Protein AF-A0A432E1R5-F1 (afdb_monomer)

Mean predicted aligned error: 6.5 Å

Nearest PDB structures (foldseek):
  7cqz-assembly1_A  TM=6.071E-01  e=6.731E-01  Mus musculus
  6w36-assembly1_A  TM=6.455E-01  e=9.384E-01  Homo sapiens
  6w3i-assembly1_A  TM=6.122E-01  e=2.542E+00  Homo sapiens
  6w3j-assembly1_A  TM=5.820E-01  e=1.597E+00  Homo sap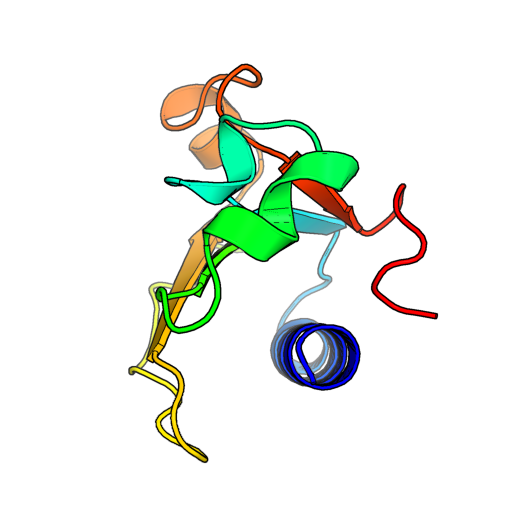iens
  1gc8-assembly1_B  TM=2.048E-01  e=2.717E+00  Thermus thermophilus HB8

Structure (mmCIF, N/CA/C/O backbone):
data_AF-A0A432E1R5-F1
#
_entry.id   AF-A0A432E1R5-F1
#
loop_
_atom_site.group_PDB
_atom_site.id
_atom_site.type_symbol
_atom_site.label_atom_id
_atom_site.label_alt_id
_atom_site.label_comp_id
_atom_site.label_asym_id
_atom_site.label_entity_id
_atom_site.label_seq_id
_atom_site.pdbx_PDB_ins_code
_atom_site.Cartn_x
_atom_site.Cartn_y
_atom_site.Cartn_z
_atom_site.occupancy
_atom_site.B_iso_or_equiv
_atom_site.auth_seq_id
_atom_site.auth_comp_id
_atom_site.auth_asym_id
_atom_site.auth_atom_id
_atom_site.pdbx_PDB_model_num
ATOM 1 N N . MET A 1 1 ? -0.053 -3.599 -14.767 1.00 68.38 1 MET A N 1
ATOM 2 C CA . MET A 1 1 ? 0.007 -4.784 -13.881 1.00 68.38 1 MET A CA 1
ATOM 3 C C . MET A 1 1 ? -0.068 -4.377 -12.412 1.00 68.38 1 MET A C 1
ATOM 5 O O . MET A 1 1 ? -1.034 -4.756 -11.770 1.00 68.38 1 MET A O 1
ATOM 9 N N . LEU A 1 2 ? 0.848 -3.537 -11.908 1.00 75.50 2 LEU A N 1
ATOM 10 C CA . LEU A 1 2 ? 0.782 -3.019 -10.531 1.00 75.50 2 LEU A CA 1
ATOM 11 C C . LEU A 1 2 ? -0.562 -2.355 -10.148 1.00 75.50 2 LEU A C 1
ATOM 13 O O . LEU A 1 2 ? -1.075 -2.718 -9.094 1.00 75.50 2 LEU A O 1
ATOM 17 N N . PRO A 1 3 ? -1.171 -1.472 -10.973 1.00 78.81 3 PRO A N 1
ATOM 18 C 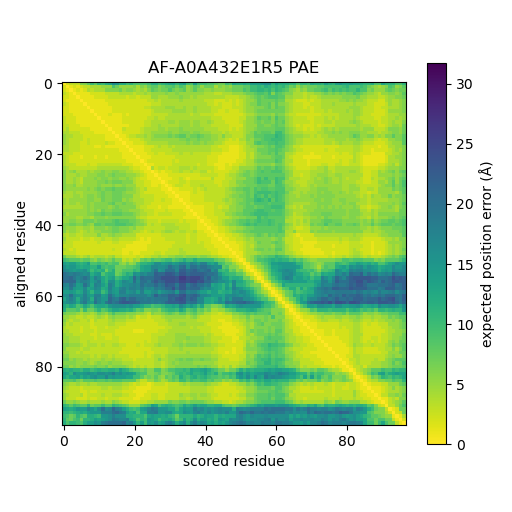CA . PRO A 1 3 ? -2.483 -0.891 -10.664 1.00 78.81 3 PRO A CA 1
ATOM 19 C C . PRO A 1 3 ? -3.530 -1.948 -10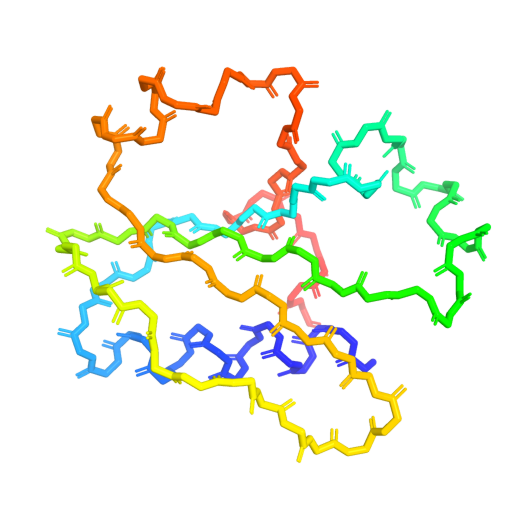.300 1.00 78.81 3 PRO A C 1
ATOM 21 O O . PRO A 1 3 ? -4.137 -1.907 -9.238 1.00 78.81 3 PRO A O 1
ATOM 24 N N . TYR A 1 4 ? -3.646 -2.980 -11.139 1.00 78.75 4 TYR A N 1
ATOM 25 C CA . TYR A 1 4 ? -4.583 -4.083 -10.945 1.00 78.75 4 TYR A CA 1
ATOM 26 C C . TYR A 1 4 ? -4.329 -4.860 -9.644 1.00 78.75 4 TYR A C 1
ATOM 28 O O . TYR A 1 4 ? -5.271 -5.207 -8.930 1.00 78.75 4 TYR A O 1
ATOM 36 N N . ILE A 1 5 ? -3.060 -5.120 -9.322 1.00 79.00 5 ILE A N 1
ATOM 37 C CA . ILE A 1 5 ? -2.656 -5.812 -8.094 1.00 79.00 5 ILE A CA 1
ATOM 38 C C . ILE A 1 5 ? -3.048 -4.993 -6.869 1.00 79.00 5 ILE A C 1
ATOM 40 O O . ILE A 1 5 ? -3.669 -5.528 -5.953 1.00 79.00 5 ILE A O 1
ATOM 44 N N . LEU A 1 6 ? -2.699 -3.705 -6.854 1.00 85.12 6 LEU A N 1
ATOM 45 C CA . LEU A 1 6 ? -2.980 -2.827 -5.724 1.00 85.12 6 LEU A CA 1
ATOM 46 C C . LEU A 1 6 ? -4.487 -2.639 -5.534 1.00 85.12 6 LEU A C 1
ATOM 48 O O . LEU A 1 6 ? -4.955 -2.715 -4.403 1.00 85.12 6 LEU A O 1
ATOM 52 N N . THR A 1 7 ? -5.256 -2.512 -6.617 1.00 85.25 7 THR A N 1
ATOM 53 C CA . THR A 1 7 ? -6.726 -2.479 -6.565 1.00 85.25 7 THR A CA 1
ATOM 54 C C . THR A 1 7 ? -7.304 -3.789 -6.033 1.00 85.25 7 THR A C 1
ATOM 56 O O . THR A 1 7 ? -8.182 -3.776 -5.174 1.00 85.25 7 THR A O 1
ATOM 59 N N . THR A 1 8 ? -6.791 -4.939 -6.479 1.00 83.94 8 THR A N 1
ATOM 60 C CA . THR A 1 8 ? -7.238 -6.253 -5.983 1.00 83.94 8 THR A CA 1
ATOM 61 C C . THR A 1 8 ? -6.923 -6.426 -4.496 1.00 83.94 8 THR A C 1
ATOM 63 O O . THR A 1 8 ? -7.767 -6.907 -3.740 1.00 83.94 8 THR A O 1
ATOM 66 N N . LEU A 1 9 ? -5.722 -6.029 -4.066 1.00 84.12 9 LEU A N 1
ATOM 67 C CA . LEU A 1 9 ? -5.309 -6.036 -2.662 1.00 84.12 9 LEU A CA 1
ATOM 68 C C . LEU A 1 9 ? -6.191 -5.114 -1.825 1.00 84.12 9 LEU A C 1
ATOM 70 O O . LEU A 1 9 ? -6.698 -5.545 -0.793 1.00 84.12 9 LEU A O 1
ATOM 74 N N . LYS A 1 10 ? -6.414 -3.882 -2.294 1.00 87.44 10 LYS A N 1
ATOM 75 C CA . LYS A 1 10 ? -7.292 -2.912 -1.642 1.00 87.44 10 LYS A CA 1
ATOM 76 C C . LYS A 1 10 ? -8.678 -3.503 -1.428 1.00 87.44 10 LYS A C 1
ATOM 78 O O . LYS A 1 10 ? -9.126 -3.529 -0.294 1.00 87.44 10 LYS A O 1
ATOM 83 N N . ASN A 1 11 ? -9.314 -4.021 -2.480 1.00 86.88 11 ASN A N 1
ATOM 84 C CA . ASN A 1 11 ? -10.668 -4.574 -2.395 1.00 86.88 11 ASN A CA 1
ATOM 85 C C . ASN A 1 11 ? -10.749 -5.734 -1.390 1.00 86.88 11 ASN A C 1
ATOM 87 O O . ASN A 1 11 ? -11.643 -5.758 -0.556 1.00 86.88 11 ASN A O 1
ATOM 91 N N . LYS A 1 12 ? -9.773 -6.652 -1.407 1.00 84.44 12 LYS A N 1
ATOM 92 C CA . LYS A 1 12 ? -9.723 -7.774 -0.454 1.00 84.44 12 LYS A CA 1
ATOM 93 C C . LYS A 1 12 ? -9.544 -7.332 0.998 1.00 84.44 12 LYS A C 1
ATOM 95 O O . LYS A 1 12 ? -10.051 -7.995 1.897 1.00 84.44 12 LYS A O 1
ATOM 100 N N . ILE A 1 13 ? -8.766 -6.277 1.240 1.00 84.44 13 ILE A N 1
ATOM 101 C CA . ILE A 1 13 ? -8.575 -5.743 2.593 1.00 84.44 13 ILE A CA 1
ATOM 102 C C . ILE A 1 13 ? -9.815 -4.947 3.015 1.00 84.44 13 ILE A C 1
ATOM 104 O O . ILE A 1 13 ? -10.248 -5.117 4.150 1.00 84.44 13 ILE A O 1
ATOM 108 N N . ASP A 1 14 ? -10.421 -4.178 2.103 1.00 86.56 14 ASP A N 1
ATOM 109 C CA . ASP A 1 14 ? -11.667 -3.422 2.318 1.00 86.56 14 ASP A CA 1
ATOM 110 C C . ASP A 1 14 ? -12.843 -4.317 2.731 1.00 86.56 14 ASP A C 1
ATOM 112 O O . ASP A 1 14 ? -13.668 -3.894 3.538 1.00 86.56 14 ASP A O 1
ATOM 116 N N . ASP A 1 15 ? -12.891 -5.567 2.257 1.00 85.00 15 ASP A N 1
ATOM 117 C CA . ASP A 1 15 ? -13.880 -6.561 2.704 1.00 85.00 15 ASP A CA 1
ATOM 118 C C . ASP A 1 15 ? -13.763 -6.891 4.212 1.00 85.00 15 ASP A C 1
ATOM 120 O O . ASP A 1 15 ? -14.703 -7.410 4.817 1.00 85.00 15 ASP A O 1
ATOM 124 N N . ILE A 1 16 ? -12.610 -6.610 4.831 1.00 83.94 16 ILE A N 1
ATOM 125 C CA . ILE A 1 16 ? -12.306 -6.881 6.246 1.00 83.94 16 ILE A CA 1
ATOM 126 C C . ILE A 1 16 ? -12.306 -5.584 7.066 1.00 83.94 16 ILE A C 1
ATOM 128 O O . ILE A 1 16 ? -12.813 -5.549 8.188 1.00 83.94 16 ILE A O 1
ATOM 132 N N . THR A 1 17 ? -11.674 -4.532 6.547 1.00 84.44 17 THR A N 1
ATOM 133 C CA . THR A 1 17 ? -11.465 -3.246 7.220 1.00 84.44 17 THR A CA 1
ATOM 134 C C . THR A 1 17 ? -11.178 -2.155 6.197 1.00 84.44 17 THR A C 1
ATOM 136 O O . THR A 1 17 ? -10.517 -2.408 5.195 1.00 84.44 17 THR A O 1
ATOM 139 N N . ALA A 1 18 ? -11.622 -0.926 6.462 1.00 88.25 18 ALA A N 1
ATOM 140 C CA . ALA A 1 18 ? -11.401 0.183 5.543 1.00 88.25 18 ALA A CA 1
ATOM 141 C C . ALA A 1 18 ? -9.899 0.444 5.323 1.00 88.25 18 ALA A C 1
ATOM 143 O O . ALA A 1 18 ? -9.143 0.672 6.275 1.00 88.25 18 ALA A O 1
ATOM 144 N N . VAL A 1 19 ? -9.486 0.440 4.057 1.00 90.12 19 VAL A N 1
ATOM 145 C CA . VAL A 1 19 ? -8.161 0.852 3.602 1.00 90.12 19 VAL A CA 1
ATOM 146 C C . VAL A 1 19 ? -8.123 2.369 3.494 1.00 90.12 19 VAL A C 1
ATOM 148 O O . VAL A 1 19 ? -8.763 2.974 2.634 1.00 90.12 19 VAL A O 1
ATOM 151 N N . GLU A 1 20 ? -7.328 2.992 4.355 1.00 92.12 20 GLU A N 1
ATOM 152 C CA . GLU A 1 20 ? -7.202 4.447 4.416 1.00 92.12 20 GLU A CA 1
ATOM 153 C C . GLU A 1 20 ? -6.120 4.954 3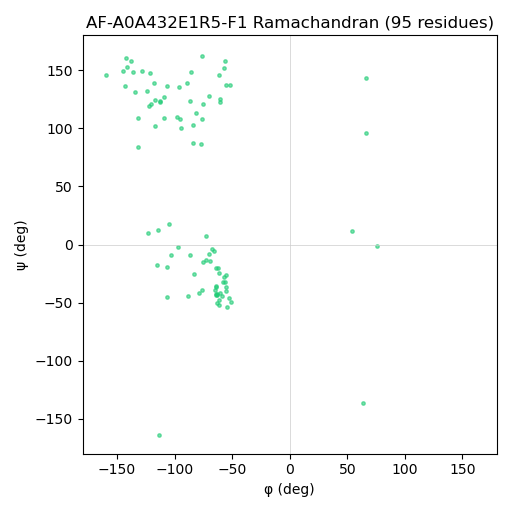.462 1.00 92.12 20 GLU A C 1
ATOM 155 O O . GLU A 1 20 ? -6.316 5.947 2.760 1.00 92.12 20 GLU A O 1
ATOM 160 N N . LYS A 1 21 ? -4.967 4.275 3.433 1.00 92.06 21 LYS A N 1
ATOM 161 C CA . LYS A 1 21 ? -3.815 4.642 2.598 1.00 92.06 21 LYS A CA 1
ATOM 162 C C . LYS A 1 21 ? -3.087 3.402 2.111 1.00 92.06 21 LYS A C 1
ATOM 164 O O . LYS A 1 21 ? -3.019 2.393 2.811 1.00 92.06 21 LYS A O 1
ATOM 169 N N . ILE A 1 22 ? -2.486 3.503 0.933 1.00 91.75 22 ILE A N 1
ATOM 170 C CA . ILE A 1 22 ? -1.541 2.501 0.435 1.00 91.75 22 ILE A CA 1
ATOM 171 C C . ILE A 1 22 ? -0.242 3.218 0.107 1.00 91.75 22 ILE A C 1
ATOM 173 O O . ILE A 1 22 ? -0.236 4.248 -0.569 1.00 91.75 22 ILE A O 1
ATOM 177 N N . PHE A 1 23 ? 0.853 2.648 0.583 1.00 90.94 23 PHE A N 1
ATOM 178 C CA . PHE A 1 23 ? 2.207 3.113 0.368 1.00 90.94 23 PHE A CA 1
ATOM 179 C C . PHE A 1 23 ? 3.025 2.015 -0.298 1.00 90.94 23 PHE A C 1
ATOM 181 O O . PHE A 1 23 ? 2.847 0.830 -0.012 1.00 90.94 23 PHE A O 1
ATOM 188 N N . LEU A 1 24 ? 3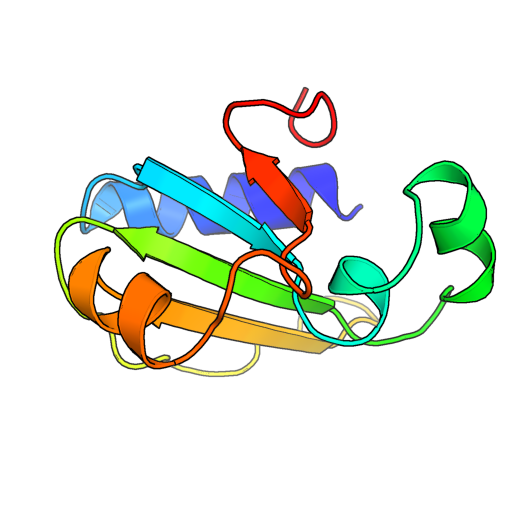.977 2.415 -1.130 1.00 90.50 24 LEU A N 1
ATOM 189 C CA . LEU A 1 24 ? 5.124 1.578 -1.437 1.00 90.50 24 LEU A CA 1
ATOM 190 C C . LEU A 1 24 ? 6.291 1.981 -0.548 1.00 90.50 24 LEU A C 1
ATOM 192 O O . LEU A 1 24 ? 6.574 3.169 -0.382 1.00 90.50 24 LEU A O 1
ATOM 196 N N . PHE A 1 25 ? 6.976 0.988 0.003 1.00 88.31 25 PHE A N 1
ATOM 197 C CA . PHE A 1 25 ? 8.203 1.189 0.764 1.00 88.31 25 PHE A CA 1
ATOM 198 C C . PHE A 1 25 ? 9.391 0.561 0.021 1.00 88.31 25 PHE A C 1
ATOM 200 O O . PHE A 1 25 ? 9.345 0.344 -1.194 1.00 88.31 25 PHE A O 1
ATOM 207 N N . GLY A 1 26 ? 10.512 0.371 0.714 1.00 86.88 26 GLY A N 1
ATOM 208 C CA . GLY A 1 26 ? 11.683 -0.274 0.129 1.00 86.88 26 GLY A CA 1
ATOM 209 C C . GLY A 1 26 ? 12.276 0.528 -1.030 1.00 86.88 26 GLY A C 1
ATOM 210 O O . GLY A 1 26 ? 12.452 1.742 -0.933 1.00 86.88 26 GLY A O 1
ATOM 211 N N . SER A 1 27 ? 12.643 -0.146 -2.121 1.00 87.56 27 SER A N 1
ATOM 212 C CA . SER A 1 27 ? 13.362 0.502 -3.233 1.00 87.56 27 SER A CA 1
ATOM 213 C C . SER A 1 27 ? 12.538 1.588 -3.926 1.00 87.56 27 SER A C 1
ATOM 215 O O . SER A 1 27 ? 13.089 2.621 -4.295 1.00 87.56 27 SER A O 1
ATOM 217 N N . ARG A 1 28 ? 11.220 1.392 -4.044 1.00 87.75 28 ARG A N 1
ATOM 218 C CA . ARG A 1 28 ? 10.301 2.328 -4.714 1.00 87.75 28 ARG A CA 1
ATOM 219 C C . ARG A 1 28 ? 9.846 3.476 -3.823 1.00 87.75 28 ARG A C 1
ATOM 221 O O . ARG A 1 28 ? 9.573 4.552 -4.337 1.00 87.75 28 ARG A O 1
ATOM 228 N N . GLY A 1 29 ? 9.852 3.281 -2.505 1.00 86.50 29 GLY A N 1
ATOM 229 C CA . GLY A 1 29 ? 9.626 4.359 -1.539 1.00 86.50 29 GLY A CA 1
ATOM 230 C C . GLY A 1 29 ? 10.763 5.387 -1.464 1.00 86.50 29 GLY A C 1
ATOM 231 O O . GLY A 1 29 ? 10.572 6.457 -0.898 1.00 86.50 29 GLY A O 1
ATOM 232 N N . ARG A 1 30 ? 11.945 5.079 -2.026 1.00 87.00 30 ARG A N 1
ATOM 233 C CA . ARG A 1 30 ? 13.155 5.923 -1.949 1.00 87.00 30 ARG A CA 1
ATOM 234 C C . ARG A 1 30 ? 13.478 6.710 -3.217 1.00 87.00 30 ARG A C 1
ATOM 236 O O . ARG A 1 30 ? 14.397 7.526 -3.185 1.00 87.00 30 ARG A O 1
ATOM 243 N N . ILE A 1 31 ? 12.791 6.451 -4.330 1.00 87.00 31 ILE A N 1
ATOM 244 C CA . ILE A 1 31 ? 13.063 7.117 -5.609 1.00 87.00 31 ILE A CA 1
ATOM 245 C C . ILE A 1 31 ? 11.783 7.718 -6.207 1.00 87.00 31 ILE A C 1
ATOM 247 O O . ILE A 1 31 ? 10.703 7.149 -6.017 1.00 87.00 31 ILE A O 1
ATOM 251 N N . PRO A 1 32 ? 11.889 8.830 -6.960 1.00 85.69 32 PRO A N 1
ATOM 252 C CA . PRO A 1 32 ? 10.757 9.409 -7.678 1.00 85.69 32 PRO A CA 1
ATOM 253 C C . PRO A 1 32 ? 10.108 8.421 -8.652 1.00 85.69 32 PRO A C 1
ATOM 255 O O . PRO A 1 32 ? 10.776 7.531 -9.191 1.00 85.69 32 PRO A O 1
ATOM 258 N N . PHE A 1 33 ? 8.808 8.601 -8.893 1.00 83.31 33 PHE A N 1
ATOM 259 C CA . PHE A 1 33 ? 7.993 7.720 -9.732 1.00 83.31 33 PHE A CA 1
ATOM 260 C C . PHE A 1 33 ? 8.562 7.552 -11.151 1.00 83.31 33 PHE A C 1
ATOM 262 O O . PHE A 1 33 ? 8.561 6.454 -11.708 1.00 83.31 33 PHE A O 1
ATOM 269 N N . GLU A 1 34 ? 9.132 8.615 -11.712 1.00 86.38 34 GLU A N 1
ATOM 270 C CA . GLU A 1 34 ? 9.710 8.668 -13.059 1.00 86.38 34 GLU A CA 1
ATOM 271 C C . GLU A 1 34 ? 10.878 7.683 -13.240 1.00 86.38 34 GLU A C 1
ATOM 273 O O . GLU A 1 34 ? 11.158 7.230 -14.355 1.00 86.38 34 GLU A O 1
ATOM 278 N N . ASN A 1 35 ? 11.531 7.312 -12.135 1.00 88.06 35 ASN A N 1
ATOM 279 C CA . ASN A 1 35 ? 12.695 6.431 -12.114 1.00 88.06 35 ASN A CA 1
ATOM 280 C C . ASN A 1 35 ? 12.329 4.969 -11.816 1.00 88.06 35 ASN A C 1
ATOM 282 O O . ASN A 1 35 ? 13.195 4.098 -11.844 1.00 88.06 35 ASN A O 1
ATOM 286 N N . TRP A 1 36 ? 11.055 4.641 -11.575 1.00 87.56 36 TRP A N 1
ATOM 287 C CA . TRP A 1 36 ? 10.654 3.272 -11.215 1.00 87.56 36 TRP A CA 1
ATOM 288 C C . TRP A 1 36 ? 10.903 2.237 -12.314 1.00 87.56 36 TRP A C 1
ATOM 290 O O . TRP A 1 36 ? 11.010 1.049 -12.007 1.00 87.56 36 TRP A O 1
ATOM 300 N N . LYS A 1 37 ? 11.039 2.675 -13.572 1.00 85.69 37 LYS A N 1
ATOM 301 C CA . LYS A 1 37 ? 11.449 1.821 -14.700 1.00 85.69 37 LYS A CA 1
ATOM 302 C C . LYS A 1 37 ? 12.797 1.130 -14.461 1.00 85.69 37 LYS A C 1
ATOM 304 O O . LYS A 1 37 ? 13.016 0.036 -14.956 1.00 85.69 37 LYS A O 1
ATOM 309 N N . GLU A 1 38 ? 13.679 1.732 -13.664 1.00 88.12 38 GLU A N 1
ATOM 310 C CA . GLU A 1 38 ? 14.991 1.164 -13.325 1.00 88.12 38 GLU A CA 1
ATOM 311 C C . GLU A 1 38 ? 14.886 -0.028 -12.360 1.00 88.12 38 GLU A C 1
ATOM 313 O O . GLU A 1 38 ? 15.847 -0.769 -12.169 1.00 88.12 38 GLU A O 1
ATOM 318 N N . LEU A 1 39 ? 13.712 -0.227 -11.752 1.00 87.25 39 LEU A N 1
ATOM 319 C CA . LEU A 1 39 ? 13.421 -1.302 -10.805 1.00 87.25 39 LEU A CA 1
ATOM 320 C C . LEU A 1 39 ? 12.554 -2.408 -11.428 1.00 87.25 39 LEU A C 1
ATOM 322 O O . LEU A 1 39 ? 11.924 -3.185 -10.705 1.00 87.25 39 LEU A O 1
ATOM 326 N N . GLU A 1 40 ? 12.462 -2.478 -12.756 1.00 83.31 40 GLU A N 1
ATOM 327 C CA . GLU A 1 40 ? 11.732 -3.546 -13.442 1.00 83.31 40 GLU A CA 1
ATOM 328 C C . GLU A 1 40 ? 12.246 -4.936 -13.016 1.00 83.31 40 GLU A C 1
ATOM 330 O O . GLU A 1 40 ? 13.442 -5.149 -12.820 1.00 83.31 40 GLU A O 1
ATOM 335 N N . GLY A 1 41 ? 11.321 -5.872 -12.779 1.00 79.94 41 GLY A N 1
ATOM 336 C CA . GLY A 1 41 ? 11.635 -7.211 -12.263 1.00 79.94 41 GLY A CA 1
ATOM 337 C C . GLY A 1 41 ? 11.982 -7.285 -10.767 1.00 79.94 41 GLY A C 1
ATOM 338 O O . GLY A 1 41 ? 12.226 -8.377 -10.266 1.00 79.94 41 GLY A O 1
ATOM 339 N N . LYS A 1 42 ? 12.007 -6.159 -10.037 1.00 83.62 42 LYS A N 1
ATOM 340 C CA . LYS A 1 42 ? 12.139 -6.145 -8.568 1.00 83.62 42 LYS A CA 1
ATOM 341 C C . LYS A 1 42 ? 10.790 -6.301 -7.875 1.00 83.62 42 LYS A C 1
ATOM 343 O O . LYS A 1 42 ? 9.794 -5.740 -8.339 1.00 83.62 42 LYS A O 1
ATOM 348 N N . ASP A 1 43 ? 10.834 -6.926 -6.706 1.00 84.00 43 ASP A N 1
ATOM 349 C CA . ASP A 1 43 ? 9.708 -7.145 -5.800 1.00 84.00 43 ASP A CA 1
ATOM 350 C C . ASP A 1 43 ? 9.005 -5.843 -5.383 1.00 84.00 43 ASP A C 1
ATOM 352 O O . ASP A 1 43 ? 9.554 -4.732 -5.468 1.00 84.00 43 ASP A O 1
ATOM 356 N N . TRP A 1 44 ? 7.753 -5.988 -4.955 1.00 86.25 44 TRP A N 1
ATOM 357 C CA . TRP A 1 44 ? 6.895 -4.890 -4.529 1.00 86.25 44 TRP A CA 1
ATOM 358 C C . TRP A 1 44 ? 6.675 -4.928 -3.022 1.00 86.25 44 TRP A C 1
ATOM 360 O O . TRP A 1 44 ? 5.930 -5.753 -2.502 1.00 86.25 44 TRP A O 1
ATOM 370 N N . ASP A 1 45 ? 7.285 -3.967 -2.345 1.00 88.62 45 ASP A N 1
ATOM 371 C CA . ASP A 1 45 ? 7.106 -3.700 -0.924 1.00 88.62 45 ASP A CA 1
ATOM 372 C C . ASP A 1 45 ? 5.862 -2.814 -0.717 1.00 88.62 45 ASP A C 1
ATOM 374 O O . ASP A 1 45 ? 5.907 -1.606 -0.976 1.00 88.62 45 ASP A O 1
ATOM 378 N N . VAL A 1 46 ? 4.739 -3.391 -0.279 1.00 89.56 46 VAL A N 1
ATOM 379 C CA . VAL A 1 46 ? 3.441 -2.704 -0.137 1.00 89.56 46 VAL A CA 1
ATOM 380 C C . VAL A 1 46 ? 3.041 -2.585 1.333 1.00 89.56 46 VAL A C 1
ATOM 382 O O . VAL A 1 46 ? 2.877 -3.581 2.032 1.00 89.56 46 VAL A O 1
ATOM 385 N N . LEU A 1 47 ? 2.820 -1.360 1.802 1.00 90.25 47 LEU A N 1
ATOM 386 C CA . LEU A 1 47 ? 2.322 -1.061 3.143 1.00 90.25 47 LEU A CA 1
ATOM 387 C C . LEU A 1 47 ? 0.913 -0.469 3.044 1.00 90.25 47 LEU A C 1
ATOM 389 O O . LEU A 1 47 ? 0.704 0.555 2.401 1.00 90.25 47 LEU A O 1
ATOM 393 N N . VAL A 1 48 ? -0.053 -1.089 3.708 1.00 90.62 48 VAL A N 1
ATOM 394 C CA . VAL A 1 48 ? -1.449 -0.651 3.753 1.00 90.62 48 VAL A CA 1
ATOM 395 C C . VAL A 1 48 ? -1.762 -0.116 5.146 1.00 90.62 48 VAL A C 1
ATOM 397 O O . VAL A 1 48 ? -1.544 -0.799 6.147 1.00 90.62 48 VAL A O 1
ATOM 400 N N . GLN A 1 49 ? -2.285 1.107 5.205 1.00 91.44 49 GLN A N 1
ATOM 401 C CA . GLN A 1 49 ? -2.874 1.675 6.411 1.00 91.44 49 GLN A CA 1
ATOM 402 C C . GLN A 1 49 ? -4.344 1.273 6.487 1.00 91.44 49 GLN A C 1
ATOM 404 O O . GLN A 1 49 ? -5.113 1.580 5.573 1.00 91.44 49 GLN A O 1
ATOM 409 N N . ALA A 1 50 ? -4.734 0.626 7.580 1.00 88.62 50 ALA A N 1
ATOM 410 C CA . ALA A 1 50 ? -6.119 0.257 7.842 1.00 88.62 50 ALA A CA 1
ATOM 411 C C . ALA A 1 50 ? -6.471 0.406 9.328 1.00 88.62 50 ALA A C 1
ATOM 413 O O . ALA A 1 50 ? -5.592 0.395 10.193 1.00 88.62 50 ALA A O 1
ATOM 414 N N . GLY A 1 51 ? -7.769 0.486 9.636 1.00 80.12 51 GLY A N 1
ATOM 415 C CA . GLY A 1 51 ? -8.275 0.701 11.001 1.00 80.12 51 GLY A CA 1
ATOM 416 C C . GLY A 1 51 ? -7.996 -0.438 11.994 1.00 80.12 51 GLY A C 1
ATOM 417 O O . GLY A 1 51 ? -8.282 -0.312 13.184 1.00 80.12 51 GLY A O 1
ATOM 418 N N . CYS A 1 52 ? -7.438 -1.562 11.539 1.00 71.00 52 CYS A N 1
ATOM 419 C CA . CYS A 1 52 ? -7.018 -2.657 12.403 1.00 71.00 52 CYS A CA 1
ATOM 420 C C . CYS A 1 52 ? -5.705 -3.285 11.919 1.00 71.00 52 CYS A C 1
ATOM 422 O O . CYS A 1 52 ? -5.368 -3.276 10.735 1.00 71.00 52 CYS A O 1
ATOM 424 N N . ARG A 1 53 ? -4.948 -3.858 12.860 1.00 64.75 53 ARG A N 1
ATOM 425 C CA . ARG A 1 53 ? -3.701 -4.558 12.551 1.00 64.75 53 ARG A CA 1
ATOM 426 C C . ARG A 1 53 ? -4.009 -5.932 11.961 1.00 64.75 53 ARG A C 1
ATOM 428 O O . ARG A 1 53 ? -4.365 -6.849 12.699 1.00 64.75 53 ARG A O 1
ATOM 435 N N . LEU A 1 54 ? -3.778 -6.103 10.664 1.00 64.62 54 LEU A N 1
ATOM 436 C CA . LEU A 1 54 ? -3.769 -7.417 10.021 1.00 64.62 54 LEU A CA 1
ATOM 437 C C . LEU A 1 54 ? -2.313 -7.887 9.889 1.00 64.62 54 LEU A C 1
ATOM 439 O O . LEU A 1 54 ? -1.514 -7.325 9.146 1.00 64.62 54 LEU A O 1
ATOM 443 N N . LYS A 1 55 ? -1.920 -8.908 10.660 1.00 55.97 55 LYS A N 1
ATOM 444 C CA . LYS A 1 55 ? -0.585 -9.508 10.524 1.00 55.97 55 LYS A CA 1
ATOM 445 C C . LYS A 1 55 ? -0.594 -10.375 9.263 1.00 55.97 55 LYS A C 1
ATOM 447 O O . LYS A 1 55 ? -1.426 -11.268 9.149 1.00 55.97 55 LYS A O 1
ATOM 452 N N . ASN A 1 56 ? 0.298 -10.056 8.331 1.00 56.88 56 ASN A N 1
ATOM 453 C CA . ASN A 1 56 ? 0.262 -10.528 6.953 1.00 56.88 56 ASN A CA 1
ATOM 454 C C . ASN A 1 56 ? 0.128 -12.061 6.814 1.00 56.88 56 ASN A C 1
ATOM 456 O O . ASN A 1 56 ? 0.809 -12.811 7.518 1.00 56.88 56 ASN A O 1
ATOM 460 N N . ALA A 1 57 ? -0.720 -12.507 5.885 1.00 47.81 57 ALA A N 1
ATOM 461 C CA . ALA A 1 57 ? -0.909 -13.907 5.523 1.00 47.81 57 ALA A CA 1
ATOM 462 C C . ALA A 1 57 ? -0.494 -14.108 4.059 1.00 47.81 57 ALA A C 1
ATOM 464 O O . ALA A 1 57 ? -1.254 -13.808 3.149 1.00 47.81 57 ALA A O 1
ATOM 465 N N . GLN A 1 58 ? 0.712 -14.657 3.895 1.00 51.59 58 GLN A N 1
ATOM 466 C CA . GLN A 1 58 ? 1.283 -15.243 2.677 1.00 51.59 58 GLN A CA 1
ATOM 467 C C . GLN A 1 58 ? 1.563 -14.320 1.476 1.00 51.59 58 GLN A C 1
ATOM 469 O O . GLN A 1 58 ? 0.834 -13.393 1.142 1.00 51.59 58 GLN A O 1
ATOM 474 N N . VAL A 1 59 ? 2.674 -14.647 0.809 1.00 53.06 59 VAL A N 1
ATOM 475 C CA . VAL A 1 59 ? 3.104 -14.103 -0.481 1.00 53.06 59 VAL A CA 1
ATOM 476 C C . VAL A 1 59 ? 2.037 -14.430 -1.527 1.00 53.06 59 VAL A C 1
ATOM 478 O O . VAL A 1 59 ? 1.716 -15.598 -1.749 1.00 53.06 59 VAL A O 1
ATOM 481 N N . LEU A 1 60 ? 1.493 -13.407 -2.185 1.00 53.41 60 LEU A N 1
ATOM 482 C CA . LEU A 1 60 ? 0.615 -13.570 -3.344 1.00 53.41 60 LEU A CA 1
ATOM 483 C C . LEU A 1 60 ? 1.482 -13.910 -4.565 1.00 53.41 60 LEU A C 1
ATOM 485 O O . LEU A 1 60 ? 1.909 -13.025 -5.299 1.00 53.41 60 LEU A O 1
ATOM 489 N N . VAL A 1 61 ? 1.773 -15.200 -4.749 1.00 50.53 61 VAL A N 1
ATOM 490 C CA . VAL A 1 61 ? 2.448 -15.719 -5.947 1.00 50.53 61 VAL A CA 1
ATOM 491 C C . VAL A 1 61 ? 1.391 -15.934 -7.025 1.00 50.53 61 VAL A C 1
ATOM 493 O O . VAL A 1 61 ? 0.814 -17.011 -7.138 1.00 50.53 61 VAL A O 1
ATOM 496 N N . ASP A 1 62 ? 1.103 -14.902 -7.805 1.00 47.59 62 ASP A N 1
ATOM 497 C CA . ASP A 1 62 ? 0.411 -15.075 -9.080 1.00 47.59 62 ASP A CA 1
ATOM 498 C C . ASP A 1 62 ? 1.194 -14.283 -10.125 1.00 47.59 62 ASP A C 1
ATOM 500 O O . ASP A 1 62 ? 1.187 -13.063 -10.089 1.00 47.59 62 ASP A O 1
ATOM 504 N N . LYS A 1 63 ? 1.886 -14.990 -11.028 1.00 54.00 63 LYS A N 1
ATOM 505 C CA . LYS A 1 63 ? 2.587 -14.461 -12.217 1.00 54.00 63 LYS A CA 1
ATOM 506 C C . LYS A 1 63 ? 3.792 -13.550 -11.926 1.00 54.00 63 LYS A C 1
ATOM 508 O O . LYS A 1 63 ? 3.645 -12.353 -11.788 1.00 54.00 63 LYS A O 1
ATOM 513 N N . ASP A 1 64 ? 5.001 -14.110 -11.934 1.00 62.03 64 ASP A N 1
ATOM 514 C CA . ASP A 1 64 ? 6.286 -13.402 -12.137 1.00 62.03 64 ASP A CA 1
ATOM 515 C C . ASP A 1 64 ? 6.634 -12.196 -11.231 1.00 62.03 64 ASP A C 1
ATOM 517 O O . ASP A 1 64 ? 7.605 -11.488 -11.504 1.00 62.03 64 ASP A O 1
ATOM 521 N N . TYR A 1 65 ? 5.908 -11.954 -10.137 1.00 65.50 65 TYR A N 1
ATOM 522 C CA . TYR A 1 65 ? 6.233 -10.912 -9.161 1.00 65.50 65 TYR A CA 1
ATOM 523 C C . TYR A 1 65 ? 6.079 -11.406 -7.721 1.00 65.50 65 TYR A C 1
ATOM 525 O O . TYR A 1 65 ? 5.215 -12.227 -7.412 1.00 65.50 65 TYR A O 1
ATOM 533 N N . TYR A 1 66 ? 6.901 -10.856 -6.826 1.00 75.94 66 TYR A N 1
ATOM 534 C CA . TYR A 1 66 ? 6.779 -11.042 -5.383 1.00 75.94 66 TYR A CA 1
ATOM 535 C C . TYR A 1 66 ? 6.243 -9.762 -4.744 1.00 75.94 66 TYR A C 1
ATOM 537 O O . TYR A 1 66 ? 6.655 -8.654 -5.103 1.00 75.94 66 TYR A O 1
ATOM 545 N N . ILE A 1 67 ? 5.295 -9.922 -3.820 1.00 81.06 67 ILE A N 1
ATOM 546 C CA . ILE A 1 67 ? 4.711 -8.824 -3.047 1.00 81.06 67 ILE A CA 1
ATOM 547 C C . ILE A 1 67 ? 4.930 -9.105 -1.571 1.00 81.06 67 ILE A C 1
ATOM 549 O O . ILE A 1 67 ? 4.376 -10.069 -1.033 1.00 81.06 67 ILE A O 1
ATOM 553 N N . ASP A 1 68 ? 5.648 -8.199 -0.925 1.00 83.81 68 ASP A N 1
ATOM 554 C CA . ASP A 1 68 ? 5.755 -8.135 0.521 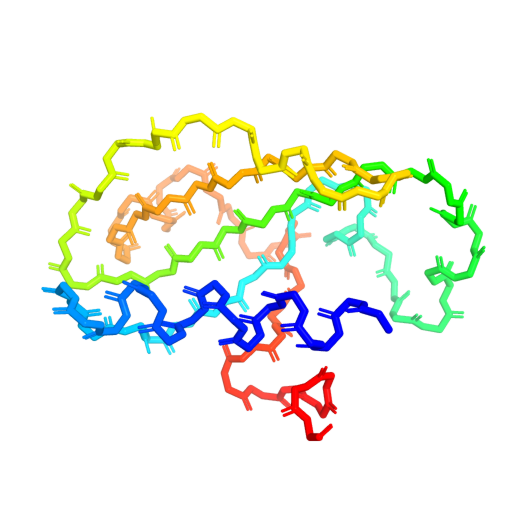1.00 83.81 68 ASP A CA 1
ATOM 555 C C . ASP A 1 68 ? 4.716 -7.146 1.042 1.00 83.81 68 ASP A C 1
ATOM 557 O O . ASP A 1 68 ? 4.876 -5.928 0.978 1.00 83.81 68 ASP A O 1
ATOM 561 N N . LEU A 1 69 ? 3.602 -7.694 1.527 1.00 85.25 69 LEU A N 1
ATOM 562 C CA . LEU A 1 69 ? 2.495 -6.920 2.080 1.00 85.25 69 LEU A CA 1
ATOM 563 C C . LEU A 1 69 ? 2.684 -6.686 3.587 1.00 85.25 69 LEU A C 1
ATOM 565 O O . LEU A 1 69 ? 3.066 -7.569 4.352 1.00 85.25 69 LEU A O 1
ATOM 569 N N . ILE A 1 70 ? 2.376 -5.487 4.056 1.00 87.06 70 ILE A N 1
ATOM 570 C CA . ILE A 1 70 ? 2.307 -5.164 5.478 1.00 87.06 70 ILE A CA 1
ATOM 571 C C . ILE A 1 70 ? 1.026 -4.366 5.694 1.00 87.06 70 ILE A C 1
ATOM 573 O O . ILE A 1 70 ? 0.778 -3.414 4.968 1.00 87.06 70 ILE A O 1
ATOM 577 N N . VAL A 1 71 ? 0.214 -4.728 6.689 1.00 87.31 71 VAL A N 1
ATOM 578 C CA . VAL A 1 71 ? -0.996 -3.97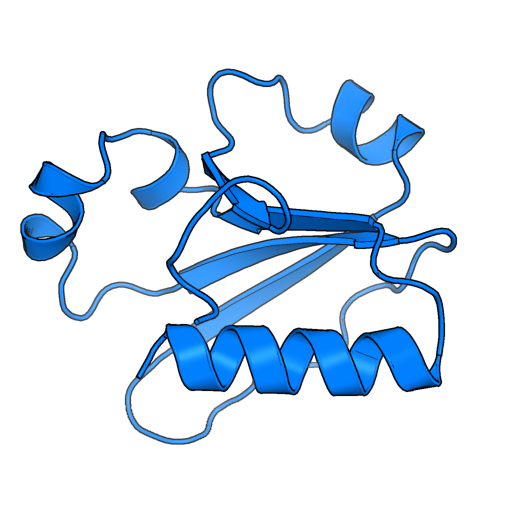1 7.045 1.00 87.31 71 VAL A CA 1
ATOM 579 C C . VAL A 1 71 ? -0.883 -3.495 8.490 1.00 87.31 71 VAL A C 1
ATOM 581 O O . VAL A 1 71 ? -0.710 -4.303 9.408 1.00 87.31 71 VAL A O 1
ATOM 584 N N . LEU A 1 72 ? -0.938 -2.183 8.701 1.00 88.38 72 LEU A N 1
ATOM 585 C CA . LEU A 1 72 ? -0.732 -1.543 10.003 1.00 88.38 72 LEU A CA 1
ATOM 586 C C . LEU A 1 72 ? -1.745 -0.421 10.238 1.00 88.38 72 LEU A C 1
ATOM 588 O O . LEU A 1 72 ? -2.288 0.154 9.301 1.00 88.38 72 LEU A O 1
ATOM 592 N N . ASP A 1 73 ? -1.950 -0.084 11.508 1.00 88.62 73 ASP A N 1
ATOM 593 C CA . ASP A 1 73 ? -2.636 1.142 11.908 1.00 88.62 73 ASP A CA 1
ATOM 594 C C . ASP A 1 73 ? -1.720 2.373 11.761 1.00 88.62 73 ASP A C 1
ATOM 596 O O . ASP A 1 73 ? -0.489 2.258 11.716 1.00 88.62 73 ASP A O 1
ATOM 600 N N . GLU A 1 74 ? -2.313 3.569 11.736 1.00 88.56 74 GLU A N 1
ATOM 601 C CA . GLU A 1 74 ? -1.587 4.838 11.590 1.00 88.56 74 GLU A CA 1
ATOM 602 C C . GLU A 1 74 ? -0.493 5.033 12.658 1.00 88.56 74 GLU A C 1
ATOM 604 O O . GLU A 1 74 ? 0.608 5.501 12.350 1.00 88.56 74 GLU A O 1
ATOM 609 N N . GLY A 1 75 ? -0.765 4.657 13.912 1.00 88.31 75 GLY A N 1
ATOM 610 C CA . GLY A 1 75 ? 0.184 4.800 15.015 1.00 88.31 75 GLY A CA 1
ATOM 611 C C . GLY A 1 75 ? 1.429 3.938 14.811 1.00 88.31 75 GLY A C 1
ATOM 612 O O . GLY A 1 75 ? 2.556 4.403 15.006 1.00 88.31 75 GLY A O 1
ATOM 613 N N . SER A 1 76 ? 1.239 2.701 14.353 1.00 88.00 76 SER A N 1
ATOM 614 C CA . SER A 1 76 ? 2.326 1.798 13.974 1.00 88.00 76 SER A CA 1
ATOM 615 C C . SER A 1 76 ? 3.135 2.332 12.788 1.00 88.00 76 SER A C 1
ATOM 617 O O . SER A 1 76 ? 4.365 2.289 12.830 1.00 88.00 76 SER A O 1
ATOM 619 N N . ILE A 1 77 ? 2.484 2.875 11.755 1.00 88.56 77 ILE A N 1
ATOM 620 C CA . ILE A 1 77 ? 3.181 3.453 10.593 1.00 88.56 77 ILE A CA 1
ATOM 621 C C . ILE A 1 77 ? 4.056 4.627 11.030 1.00 88.56 77 ILE A C 1
ATOM 623 O O . ILE A 1 77 ? 5.262 4.594 10.799 1.00 88.56 77 ILE A O 1
ATOM 627 N N . LYS A 1 78 ? 3.497 5.599 11.761 1.00 87.44 78 LYS A N 1
ATOM 628 C CA . LYS A 1 78 ? 4.245 6.764 12.273 1.00 87.44 78 LYS A CA 1
ATOM 629 C C . LYS A 1 78 ? 5.449 6.371 13.131 1.00 87.44 78 LYS A C 1
ATOM 631 O O . LYS A 1 78 ? 6.453 7.075 13.145 1.00 87.44 78 LYS A O 1
ATOM 636 N N . LYS A 1 79 ? 5.355 5.252 13.854 1.00 87.56 79 LYS A N 1
ATOM 637 C CA . LYS A 1 79 ? 6.425 4.757 14.727 1.00 87.56 79 LYS A CA 1
ATOM 638 C C . LYS A 1 79 ? 7.546 4.041 13.972 1.00 87.56 79 LYS A C 1
ATOM 640 O O . LYS A 1 79 ? 8.705 4.190 14.350 1.00 87.56 79 LYS A O 1
ATOM 645 N N . TYR A 1 80 ? 7.211 3.218 12.978 1.00 85.38 80 TYR A N 1
ATOM 646 C CA . TYR A 1 80 ? 8.166 2.300 12.341 1.00 85.38 80 TYR A CA 1
ATOM 647 C C . TYR A 1 80 ? 8.609 2.729 10.937 1.00 85.38 80 TYR A C 1
ATOM 649 O O . TYR A 1 80 ? 9.661 2.289 10.479 1.00 85.38 80 TYR A O 1
ATOM 657 N N . TYR A 1 81 ? 7.846 3.596 10.273 1.00 83.62 81 TYR A N 1
ATOM 658 C CA . TYR A 1 81 ? 8.068 4.020 8.893 1.00 83.62 81 TYR A CA 1
ATOM 659 C C . TYR A 1 81 ? 7.980 5.550 8.792 1.00 83.62 81 TYR A C 1
ATOM 661 O O . TYR A 1 81 ? 6.919 6.085 8.468 1.00 83.62 81 TYR A O 1
ATOM 669 N N . PRO A 1 82 ? 9.075 6.278 9.083 1.00 72.25 82 PRO A N 1
ATOM 670 C CA . PRO A 1 82 ? 9.097 7.725 8.906 1.00 72.25 82 PRO A CA 1
ATOM 671 C C . PRO A 1 82 ? 8.875 8.093 7.427 1.00 72.25 82 PRO A C 1
ATOM 673 O O . PRO A 1 82 ? 9.293 7.369 6.520 1.00 72.25 82 PRO A O 1
ATOM 676 N N . GLU A 1 83 ? 8.193 9.219 7.198 1.00 68.62 83 GLU A N 1
ATOM 677 C CA . GLU A 1 83 ? 7.581 9.606 5.912 1.00 68.62 83 GLU A CA 1
ATOM 678 C C . GLU A 1 83 ? 8.553 9.634 4.722 1.00 68.62 83 GLU A C 1
ATOM 680 O O . GLU A 1 83 ? 8.160 9.388 3.587 1.00 68.62 83 GLU A O 1
ATOM 685 N N . ASN A 1 84 ? 9.842 9.856 4.970 1.00 68.62 84 ASN A N 1
ATOM 686 C CA . ASN A 1 84 ? 10.890 9.958 3.956 1.00 68.62 84 ASN A CA 1
ATOM 687 C C . ASN A 1 84 ? 11.204 8.653 3.196 1.00 68.62 84 ASN A C 1
ATOM 689 O O . ASN A 1 84 ? 12.035 8.678 2.292 1.00 68.62 84 ASN A O 1
ATOM 693 N N . ASN A 1 85 ? 10.579 7.528 3.551 1.00 78.75 85 ASN A N 1
ATOM 694 C CA . ASN A 1 85 ? 10.781 6.232 2.891 1.00 78.75 85 ASN A CA 1
ATOM 695 C C . ASN A 1 85 ? 9.490 5.611 2.337 1.00 78.75 85 ASN A C 1
ATOM 697 O O . ASN A 1 85 ? 9.493 4.431 1.970 1.00 78.75 85 ASN A O 1
ATOM 701 N N . LEU A 1 86 ? 8.390 6.366 2.319 1.00 87.81 86 LEU A N 1
ATOM 702 C CA . LEU A 1 86 ? 7.093 5.900 1.844 1.00 87.81 86 LEU A CA 1
ATOM 703 C C . LEU A 1 86 ? 6.661 6.710 0.623 1.00 87.81 86 LEU A C 1
ATOM 705 O O . LEU A 1 86 ? 6.524 7.927 0.686 1.00 87.81 86 LEU A O 1
ATOM 709 N N . ALA A 1 87 ? 6.370 6.018 -0.473 1.00 89.06 87 ALA A N 1
ATOM 710 C CA . ALA A 1 87 ? 5.692 6.604 -1.620 1.00 89.06 87 ALA A CA 1
ATOM 711 C C . ALA A 1 87 ? 4.193 6.318 -1.497 1.00 89.06 87 ALA A C 1
ATOM 713 O O . ALA A 1 87 ? 3.767 5.173 -1.659 1.00 89.06 87 ALA A O 1
ATOM 714 N N . MET A 1 88 ? 3.382 7.335 -1.197 1.00 89.56 88 MET A N 1
ATOM 715 C CA . MET A 1 88 ? 1.930 7.166 -1.145 1.00 89.56 88 MET A CA 1
ATOM 716 C C . MET A 1 88 ? 1.376 6.954 -2.558 1.00 89.56 88 MET A C 1
ATOM 718 O O . MET A 1 88 ? 1.648 7.723 -3.482 1.00 89.56 88 MET A O 1
ATOM 722 N N . VAL A 1 89 ? 0.605 5.883 -2.726 1.00 88.75 89 VAL A N 1
ATOM 723 C CA . VAL A 1 89 ? -0.029 5.516 -4.000 1.00 88.75 89 VAL A CA 1
ATOM 724 C C . VAL A 1 89 ? -1.554 5.579 -3.946 1.00 88.75 89 VAL A C 1
ATOM 726 O O . VAL A 1 89 ? -2.189 5.661 -4.987 1.00 88.75 89 VAL A O 1
ATOM 729 N N . PHE A 1 90 ? -2.144 5.594 -2.750 1.00 89.06 90 PHE A N 1
ATOM 730 C CA . PHE A 1 90 ? -3.566 5.856 -2.526 1.00 89.06 90 PHE A CA 1
ATOM 731 C C . PHE A 1 90 ? -3.740 6.677 -1.237 1.00 89.06 90 PHE A C 1
ATOM 733 O O . PHE A 1 90 ? -3.092 6.331 -0.243 1.00 89.06 90 PHE A O 1
ATOM 740 N N . PRO A 1 91 ? -4.603 7.715 -1.218 1.00 85.06 91 PRO A N 1
ATOM 741 C CA . PRO A 1 91 ? -5.494 8.141 -2.308 1.00 85.06 91 PRO A CA 1
ATOM 742 C C . PRO A 1 91 ? -4.856 9.105 -3.325 1.00 85.06 91 PRO A C 1
ATOM 744 O O . PRO A 1 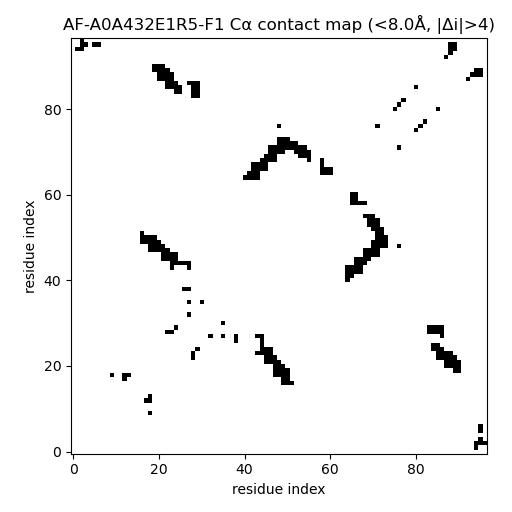91 ? -5.463 9.395 -4.348 1.00 85.06 91 PRO A O 1
ATOM 747 N N . GLU A 1 92 ? -3.655 9.620 -3.057 1.00 73.12 92 GLU A N 1
ATOM 748 C CA . GLU A 1 92 ? -3.096 10.784 -3.768 1.00 73.12 92 GLU A CA 1
ATOM 749 C C . GLU A 1 92 ? -2.588 10.511 -5.198 1.00 73.12 92 GLU A C 1
ATOM 751 O O . GLU A 1 92 ? -2.360 11.460 -5.949 1.00 73.12 92 GLU A O 1
ATOM 756 N N . ASN A 1 93 ? -2.395 9.249 -5.603 1.00 63.84 93 ASN A N 1
ATOM 757 C CA . ASN A 1 93 ? -1.656 8.913 -6.822 1.00 63.84 93 ASN A CA 1
ATOM 758 C C . ASN A 1 93 ? -2.516 8.171 -7.861 1.00 63.84 93 ASN A C 1
ATOM 760 O O . ASN A 1 93 ? -3.258 7.247 -7.534 1.00 63.84 93 ASN A O 1
ATOM 764 N N . LYS A 1 94 ? -2.354 8.517 -9.145 1.00 57.56 94 LYS A N 1
ATOM 765 C CA . LYS A 1 94 ? -3.129 7.970 -10.285 1.00 57.56 94 LYS A CA 1
ATOM 766 C C . LYS A 1 94 ? -2.775 6.528 -10.665 1.00 57.56 94 LYS A C 1
ATOM 768 O O . LYS A 1 94 ? -3.227 6.013 -11.679 1.00 57.56 94 LYS A O 1
ATOM 773 N N . LEU A 1 95 ? -1.946 5.859 -9.868 1.00 64.62 95 LEU A N 1
ATOM 774 C CA . LEU A 1 95 ? -1.532 4.480 -10.119 1.00 64.62 95 LEU A CA 1
ATOM 775 C C . LEU A 1 95 ? -2.654 3.458 -9.921 1.00 64.62 95 LEU A C 1
ATOM 777 O O . LEU A 1 95 ? -2.432 2.294 -10.227 1.00 64.62 95 LEU A O 1
ATOM 781 N N . MET A 1 96 ? -3.814 3.857 -9.399 1.00 55.09 96 MET A N 1
ATOM 782 C CA . MET A 1 96 ? -4.982 2.988 -9.221 1.00 55.09 96 MET A CA 1
ATOM 783 C C . MET A 1 96 ? -6.190 3.399 -10.085 1.00 55.09 96 MET A C 1
ATOM 785 O O . MET A 1 96 ? -7.282 2.897 -9.828 1.00 55.09 96 MET A O 1
ATOM 789 N N . GLU A 1 97 ? -6.008 4.294 -11.072 1.00 49.22 97 GLU A N 1
ATOM 790 C CA . GLU A 1 97 ? -7.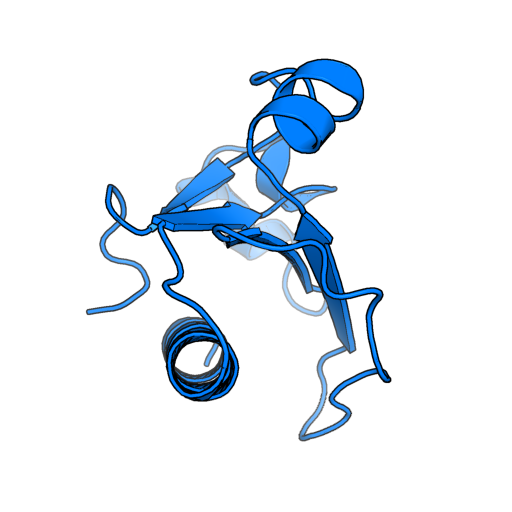031 4.592 -12.099 1.00 49.22 97 GLU A CA 1
ATOM 791 C C . GLU A 1 97 ? -7.180 3.456 -13.126 1.00 49.22 97 GLU A C 1
ATOM 793 O O . GLU A 1 97 ? -6.150 2.863 -13.537 1.00 49.22 97 GLU A O 1
#

Solvent-accessible surface area (backbone atoms only — not comparable to full-atom values): 5666 Å² total; per-residue (Å²): 110,68,34,60,51,53,49,52,52,46,54,62,43,43,77,78,39,59,68,70,34,33,28,30,27,69,78,62,12,66,49,64,78,91,57,52,75,81,48,68,93,57,68,43,40,37,38,34,32,24,88,52,74,46,81,69,81,78,70,62,81,68,80,99,50,50,44,51,65,42,41,31,30,68,71,56,39,64,72,77,52,59,70,85,39,47,34,67,43,33,82,86,32,79,61,66,114

Organism: NCBI:txid651561

Foldseek 3Di:
DVLVVVVVVQVVVVVPFHFPWKWWFDPPLQDDPVCCVVQPLHATEMETETPDFDQDDDWPPDPRHTYDYGYDHPVVCVVPPPNNGIDICPPPHPSND

Sequence (97 aa):
MLPYILTTLKNKIDDITAVEKIFLFGSRGRIPFENWKELEGKDWDVLVQAGCRLKNAQVLVDKDYYIDLIVLDEGSIKKYYPENNLAMVFPENKLME

Secondary structure (DSSP, 8-state):
-HHHHHHHHHHHHHTTS-EEEEEE-HHHHTS-GGGGGGGTT--EEEEEEESS---------SSS--EEEEEE-HHHHHHHS-GGG-EEEESS-GGG-

pLDDT: mean 79.71, std 12.38, range [47.59, 92.12]

Radius of gyration: 12.69 Å; Cα contacts (8 Å, |Δi|>4): 157; chains: 1; bounding box: 29×26×30 Å